Protein AF-A0A6L5NXV2-F1 (afdb_monomer_lite)

Sequence (45 aa):
MRHRISAKICPFVQRETTVFAAANFADRSKYMRLSDKPQWCFALN

Secondary structure (DSSP, 8-state):
-PPPEE-TT-HHHHHHHHHHHHTT----PEE--TTS--GGGGG--

Radius of gyration: 11.4 Å; chains: 1; bounding box: 24×23×29 Å

Foldseek 3Di:
DDEAEEAPPDVVVVVVVVVCVVVVHDHNYDYDDPVDDDPVVVVVD

pLDDT: mean 80.68, std 9.95, range [46.53, 92.06]

Structure (mmCIF, N/CA/C/O backbone):
data_AF-A0A6L5NXV2-F1
#
_entry.id   AF-A0A6L5NXV2-F1
#
loop_
_atom_site.group_PDB
_atom_site.id
_atom_site.type_symbol
_atom_site.label_atom_id
_atom_site.label_alt_id
_atom_site.label_comp_id
_atom_site.label_asym_id
_atom_site.label_entity_id
_atom_site.label_seq_id
_atom_site.pdbx_PDB_ins_code
_atom_site.Cartn_x
_atom_site.Cartn_y
_atom_site.Cartn_z
_atom_site.occupancy
_atom_site.B_iso_or_equiv
_atom_site.auth_seq_id
_atom_site.auth_comp_id
_atom_site.auth_asym_id
_atom_site.auth_atom_id
_atom_site.pdbx_PDB_model_num
ATOM 1 N N . MET A 1 1 ? 5.514 -16.020 0.370 1.00 46.53 1 MET A N 1
ATOM 2 C CA . MET A 1 1 ? 4.783 -15.014 -0.441 1.00 46.53 1 MET A CA 1
ATOM 3 C C . MET A 1 1 ? 4.195 -13.976 0.506 1.00 46.53 1 MET A C 1
ATOM 5 O O . MET A 1 1 ? 3.548 -14.382 1.459 1.00 46.53 1 MET A O 1
ATOM 9 N N . ARG A 1 2 ? 4.456 -12.674 0.318 1.00 52.84 2 ARG A N 1
ATOM 10 C CA . ARG A 1 2 ? 3.966 -11.608 1.217 1.00 52.84 2 ARG A CA 1
ATOM 11 C C . ARG A 1 2 ? 2.750 -10.923 0.585 1.00 52.84 2 ARG A C 1
ATOM 13 O O . ARG A 1 2 ? 2.862 -10.375 -0.505 1.00 52.84 2 ARG A O 1
ATOM 20 N N . HIS A 1 3 ? 1.594 -10.988 1.242 1.00 57.09 3 HIS A N 1
ATOM 21 C CA . HIS A 1 3 ? 0.408 -10.214 0.868 1.00 57.09 3 HIS A CA 1
ATOM 22 C C . HIS A 1 3 ? 0.450 -8.876 1.610 1.00 57.09 3 HIS A C 1
ATOM 24 O O . HIS A 1 3 ? 0.504 -8.874 2.837 1.00 57.09 3 HIS A O 1
ATOM 30 N N . ARG A 1 4 ? 0.440 -7.749 0.887 1.00 66.44 4 ARG A N 1
ATOM 31 C CA . ARG A 1 4 ? 0.390 -6.411 1.499 1.00 66.44 4 ARG A CA 1
ATOM 32 C C . ARG A 1 4 ? -1.059 -6.010 1.726 1.00 66.44 4 ARG A C 1
ATOM 34 O O . ARG A 1 4 ? -1.883 -6.208 0.838 1.00 66.44 4 ARG A O 1
ATOM 41 N N . ILE A 1 5 ? -1.360 -5.430 2.882 1.00 72.12 5 ILE A N 1
ATOM 42 C CA . ILE A 1 5 ? -2.697 -4.938 3.219 1.00 72.12 5 ILE A CA 1
ATOM 43 C C . ILE A 1 5 ? -2.581 -3.438 3.419 1.00 72.12 5 ILE A C 1
ATOM 45 O O . ILE A 1 5 ? -1.841 -2.981 4.285 1.00 72.12 5 ILE A O 1
ATOM 49 N N . SER A 1 6 ? -3.246 -2.656 2.572 1.00 77.69 6 SER A N 1
ATOM 50 C CA . SER A 1 6 ? -3.188 -1.201 2.694 1.00 77.69 6 SER A CA 1
ATOM 51 C C . SER A 1 6 ? -4.347 -0.495 1.997 1.00 77.69 6 SER A C 1
ATOM 53 O O . SER A 1 6 ? -5.302 -1.142 1.597 1.00 77.69 6 SER A O 1
ATOM 55 N N . ALA A 1 7 ? -4.309 0.827 1.845 1.00 81.94 7 ALA A N 1
ATOM 56 C CA . ALA A 1 7 ? -5.369 1.591 1.184 1.00 81.94 7 ALA A CA 1
ATOM 57 C C . ALA A 1 7 ? -4.868 2.243 -0.111 1.00 81.94 7 ALA A C 1
ATOM 59 O O . ALA A 1 7 ? -3.774 2.798 -0.133 1.00 81.94 7 ALA A O 1
ATOM 60 N N . LYS A 1 8 ? -5.684 2.239 -1.177 1.00 79.25 8 LYS A N 1
ATOM 61 C CA . LYS A 1 8 ? -5.316 2.846 -2.478 1.00 79.25 8 LYS A CA 1
ATOM 62 C C . LYS A 1 8 ? -5.001 4.346 -2.389 1.00 79.25 8 LYS A C 1
ATOM 64 O O . LYS A 1 8 ? -4.176 4.846 -3.143 1.00 79.25 8 LYS A O 1
ATOM 69 N N . ILE A 1 9 ? -5.659 5.051 -1.467 1.00 84.81 9 ILE A N 1
ATOM 70 C CA . ILE A 1 9 ? -5.472 6.492 -1.244 1.00 84.81 9 ILE A CA 1
ATOM 71 C C . ILE A 1 9 ? -4.166 6.822 -0.505 1.00 84.81 9 ILE A C 1
ATOM 73 O O . ILE A 1 9 ? -3.759 7.976 -0.456 1.00 84.81 9 ILE A O 1
ATOM 77 N N . CYS A 1 10 ? -3.501 5.831 0.091 1.00 84.75 10 CYS A N 1
ATOM 78 C CA . CYS A 1 10 ? -2.314 6.075 0.897 1.00 84.75 10 CYS A CA 1
ATOM 79 C C . CYS A 1 10 ? -1.115 6.457 0.002 1.00 84.75 10 CYS A C 1
ATOM 81 O O . CYS A 1 10 ? -0.712 5.653 -0.843 1.00 84.75 10 CYS A O 1
ATOM 83 N N . PRO A 1 11 ? -0.483 7.629 0.195 1.00 88.81 11 PRO A N 1
ATOM 84 C CA . PRO A 1 11 ? 0.634 8.058 -0.650 1.00 88.81 11 PRO A CA 1
ATOM 85 C C . PRO A 1 11 ? 1.877 7.162 -0.493 1.00 88.81 11 PRO A C 1
ATOM 87 O O . PRO A 1 11 ? 2.651 6.997 -1.434 1.00 88.81 11 PRO A O 1
ATOM 90 N N . PHE A 1 12 ? 2.054 6.519 0.666 1.00 87.88 12 PHE A N 1
ATOM 91 C CA . PHE A 1 12 ? 3.145 5.564 0.900 1.00 87.88 12 PHE A CA 1
ATOM 92 C C . PHE A 1 12 ? 2.981 4.289 0.056 1.00 87.88 12 PHE A C 1
ATOM 94 O O . PHE A 1 12 ? 3.927 3.819 -0.569 1.00 87.88 12 PHE A O 1
ATOM 101 N N . VAL A 1 13 ? 1.747 3.787 -0.043 1.00 87.00 13 VAL A N 1
ATOM 102 C CA . VAL A 1 13 ? 1.369 2.631 -0.876 1.00 87.00 13 VAL A CA 1
ATOM 103 C C . VAL A 1 13 ? 1.606 2.920 -2.346 1.00 87.00 13 VAL A C 1
ATOM 105 O O . VAL A 1 13 ? 2.097 2.050 -3.060 1.00 87.00 13 VAL A O 1
ATOM 108 N N . GLN A 1 14 ? 1.268 4.132 -2.789 1.00 87.75 14 GLN A N 1
ATOM 109 C CA . GLN A 1 14 ? 1.463 4.563 -4.171 1.00 87.75 14 GLN A CA 1
ATOM 110 C C . GLN A 1 14 ? 2.947 4.575 -4.541 1.00 87.75 14 GLN A C 1
ATOM 112 O O . GLN A 1 14 ? 3.312 4.006 -5.564 1.00 87.75 14 GLN A O 1
ATOM 117 N N . ARG A 1 15 ? 3.808 5.134 -3.679 1.00 89.75 15 ARG A N 1
ATOM 118 C CA . ARG A 1 15 ? 5.267 5.114 -3.877 1.00 89.75 15 ARG A CA 1
ATOM 119 C C . ARG A 1 15 ? 5.802 3.697 -4.047 1.00 89.75 15 ARG A C 1
ATOM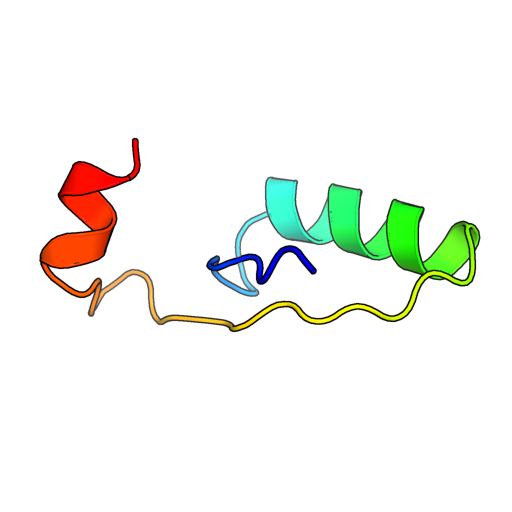 121 O O . ARG A 1 15 ? 6.517 3.426 -5.007 1.00 89.75 15 ARG A O 1
ATOM 128 N N . GLU A 1 16 ? 5.432 2.792 -3.149 1.00 87.88 16 GLU A N 1
ATOM 129 C CA . GLU A 1 16 ? 5.870 1.401 -3.237 1.00 87.88 16 GLU A CA 1
ATOM 130 C C . GLU A 1 16 ? 5.322 0.702 -4.485 1.00 87.88 16 GLU A C 1
ATOM 132 O O . GLU A 1 16 ? 6.075 0.028 -5.179 1.00 87.88 16 GLU A O 1
ATOM 137 N N . THR A 1 17 ? 4.038 0.871 -4.811 1.00 86.94 17 THR A N 1
ATOM 138 C CA . THR A 1 17 ? 3.443 0.259 -6.011 1.00 86.94 17 THR A CA 1
ATOM 139 C C . THR A 1 17 ? 4.146 0.737 -7.286 1.00 86.94 17 THR A C 1
ATOM 141 O O . THR A 1 17 ? 4.410 -0.084 -8.161 1.00 86.94 17 THR A O 1
ATOM 144 N N . THR A 1 18 ? 4.548 2.009 -7.373 1.00 88.81 18 THR A N 1
ATOM 145 C CA . THR A 1 18 ? 5.356 2.516 -8.495 1.00 88.81 18 THR A CA 1
ATOM 146 C C . THR A 1 18 ? 6.715 1.821 -8.589 1.00 88.81 18 THR A C 1
ATOM 148 O O . THR A 1 18 ? 7.130 1.436 -9.680 1.00 88.81 18 THR A O 1
ATOM 151 N N . VAL A 1 19 ? 7.400 1.610 -7.460 1.00 90.25 19 VAL A N 1
ATOM 152 C CA . VAL A 1 19 ? 8.691 0.898 -7.432 1.00 90.25 19 VAL A CA 1
ATOM 153 C C . VAL A 1 19 ? 8.526 -0.567 -7.841 1.00 90.25 19 VAL A C 1
ATOM 155 O O . VAL A 1 19 ? 9.306 -1.074 -8.641 1.00 90.25 19 VAL A O 1
ATOM 158 N N . PHE A 1 20 ? 7.495 -1.247 -7.334 1.00 88.62 20 PHE A N 1
ATOM 159 C CA . PHE A 1 20 ? 7.216 -2.644 -7.675 1.00 88.62 20 PHE A CA 1
ATOM 160 C C . PHE A 1 20 ? 6.865 -2.806 -9.156 1.00 88.62 20 PHE A C 1
ATOM 162 O O . PHE A 1 20 ? 7.360 -3.734 -9.796 1.00 88.62 20 PHE A O 1
ATOM 169 N N . ALA A 1 21 ? 6.076 -1.879 -9.707 1.00 87.25 21 ALA A N 1
ATOM 170 C CA . ALA A 1 21 ? 5.763 -1.839 -11.129 1.00 87.25 21 ALA A CA 1
ATOM 171 C C . ALA A 1 21 ? 7.028 -1.631 -11.978 1.00 87.25 21 ALA A C 1
ATOM 173 O O . ALA A 1 21 ? 7.240 -2.368 -12.937 1.00 87.25 21 ALA A O 1
ATOM 174 N N . ALA A 1 22 ? 7.906 -0.697 -11.593 1.00 92.00 22 ALA A N 1
ATOM 175 C CA . ALA A 1 22 ? 9.176 -0.460 -12.284 1.00 92.00 22 ALA A CA 1
ATOM 176 C C . ALA A 1 22 ? 10.127 -1.671 -12.226 1.00 92.00 22 ALA A C 1
ATOM 178 O O . ALA A 1 22 ? 10.881 -1.917 -13.164 1.00 92.00 22 ALA A O 1
ATOM 179 N N . ALA A 1 23 ? 10.073 -2.446 -11.143 1.00 92.06 23 ALA A N 1
ATOM 180 C CA . ALA A 1 23 ? 10.867 -3.657 -10.957 1.00 92.06 23 ALA A CA 1
ATOM 181 C C . ALA A 1 23 ? 10.244 -4.919 -11.590 1.00 92.06 23 ALA A C 1
ATOM 183 O O . ALA A 1 23 ? 10.768 -6.014 -11.392 1.00 92.06 23 ALA A O 1
ATOM 184 N N . ASN A 1 24 ? 9.130 -4.799 -12.329 1.00 88.31 24 ASN A N 1
ATOM 185 C CA . ASN A 1 24 ? 8.361 -5.926 -12.875 1.00 88.31 24 ASN A CA 1
ATOM 186 C C . ASN A 1 24 ? 7.952 -6.974 -11.818 1.00 88.31 24 ASN A C 1
ATOM 188 O O . ASN A 1 24 ? 7.774 -8.156 -12.125 1.00 88.31 24 ASN A O 1
ATOM 192 N N . PHE A 1 25 ? 7.771 -6.559 -10.561 1.00 88.25 25 PHE A N 1
ATOM 193 C CA . PHE A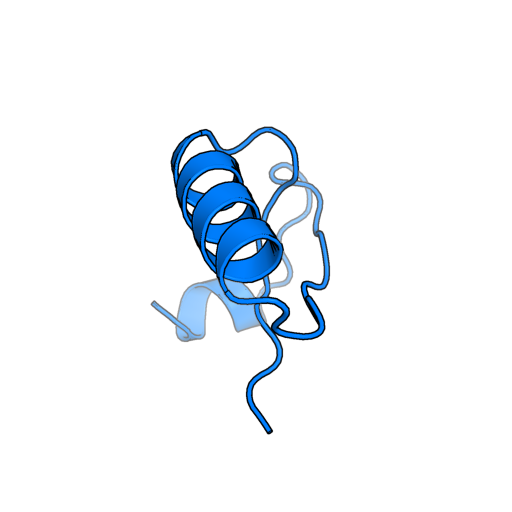 1 25 ? 7.235 -7.438 -9.529 1.00 88.25 25 PHE A CA 1
ATOM 194 C C . PHE A 1 25 ? 5.712 -7.479 -9.600 1.00 88.25 25 PHE A C 1
ATOM 196 O O . PHE A 1 25 ? 5.042 -6.449 -9.639 1.00 88.25 25 PHE A O 1
ATOM 203 N N . ALA A 1 26 ? 5.152 -8.690 -9.555 1.00 81.00 26 ALA A N 1
ATOM 204 C CA . ALA A 1 26 ? 3.711 -8.878 -9.478 1.00 81.00 26 ALA A CA 1
ATOM 205 C C . ALA A 1 26 ? 3.169 -8.277 -8.170 1.00 81.00 26 ALA A C 1
ATOM 207 O O . ALA A 1 26 ? 3.385 -8.830 -7.086 1.00 81.00 26 ALA A O 1
ATOM 208 N N . ASP A 1 27 ? 2.449 -7.158 -8.274 1.00 79.25 27 ASP A N 1
ATOM 209 C CA . ASP A 1 27 ? 1.785 -6.540 -7.131 1.00 79.25 27 ASP A CA 1
ATOM 210 C C . ASP A 1 27 ? 0.637 -7.446 -6.655 1.00 79.25 27 ASP A C 1
ATOM 212 O O . ASP A 1 27 ? -0.337 -7.694 -7.365 1.00 79.25 27 ASP A O 1
ATOM 216 N N . ARG A 1 28 ? 0.768 -7.973 -5.434 1.00 79.25 28 ARG A N 1
ATOM 217 C CA . ARG A 1 28 ? -0.261 -8.783 -4.759 1.00 79.25 28 ARG A CA 1
ATOM 218 C C . ARG A 1 28 ? -0.918 -8.026 -3.602 1.00 79.25 28 ARG A C 1
ATOM 220 O O . ARG A 1 28 ? -1.355 -8.649 -2.626 1.00 79.25 28 ARG A O 1
ATOM 227 N N . SER A 1 29 ? -0.954 -6.696 -3.688 1.00 80.00 29 SER A N 1
ATOM 228 C CA . SER A 1 29 ? -1.605 -5.825 -2.711 1.00 80.00 29 SER A CA 1
ATOM 229 C C . SER A 1 29 ? -3.098 -6.126 -2.605 1.00 80.00 29 SER A C 1
ATOM 231 O O . SER A 1 29 ? -3.839 -6.109 -3.587 1.00 80.00 29 SER A O 1
ATOM 233 N N . LYS A 1 30 ? -3.555 -6.350 -1.376 1.00 82.31 30 LYS A N 1
ATOM 234 C CA . LYS A 1 30 ? -4.965 -6.323 -1.003 1.00 82.31 30 LYS A CA 1
ATOM 235 C C . LYS A 1 30 ? -5.277 -4.945 -0.440 1.00 82.31 30 LYS A C 1
ATOM 237 O O . LYS A 1 30 ? -4.604 -4.469 0.476 1.00 82.31 30 LYS A O 1
ATOM 242 N N . TYR A 1 31 ? -6.297 -4.301 -0.994 1.00 83.62 31 TYR A N 1
ATOM 243 C CA . TYR A 1 31 ? -6.712 -2.986 -0.533 1.00 83.62 31 TYR A CA 1
ATOM 244 C C . TYR A 1 31 ? -7.884 -3.089 0.443 1.00 83.62 31 TYR A C 1
ATOM 246 O O . TYR A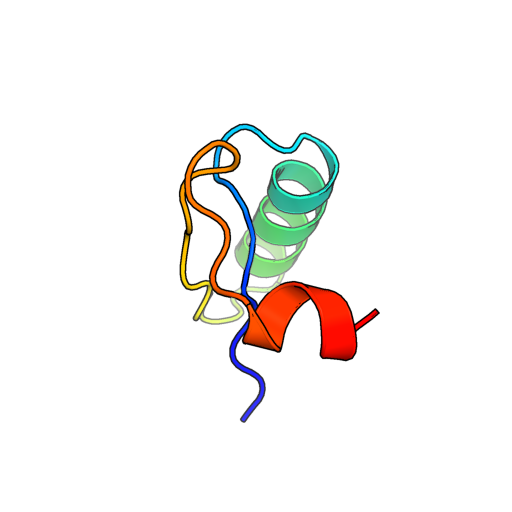 1 31 ? -8.848 -3.800 0.173 1.00 83.62 31 TYR A O 1
ATOM 254 N N . MET A 1 32 ? -7.813 -2.354 1.549 1.00 83.25 32 MET A N 1
ATOM 255 C CA . MET A 1 32 ? -8.883 -2.197 2.533 1.00 83.25 32 MET A CA 1
ATOM 256 C C . MET A 1 32 ? -9.340 -0.737 2.610 1.00 83.25 32 MET A C 1
ATOM 258 O O . MET A 1 32 ? -8.600 0.188 2.253 1.00 83.25 32 MET A O 1
ATOM 262 N N . ARG A 1 33 ? -10.568 -0.523 3.087 1.00 82.56 33 ARG A N 1
ATOM 263 C CA . ARG A 1 33 ? -11.083 0.819 3.379 1.00 82.56 33 ARG A CA 1
ATOM 264 C C . ARG A 1 33 ? -10.503 1.292 4.711 1.00 82.56 33 ARG A C 1
ATOM 266 O O . ARG A 1 33 ? -10.490 0.549 5.681 1.00 82.56 33 ARG A O 1
ATOM 273 N N . LEU A 1 34 ? -10.037 2.539 4.776 1.00 79.94 34 LEU A N 1
ATOM 274 C CA . LEU A 1 34 ? -9.464 3.092 6.013 1.00 79.94 34 LEU A CA 1
ATOM 275 C C . LEU A 1 34 ? -10.505 3.304 7.118 1.00 79.94 34 LEU A C 1
ATOM 277 O O . LEU A 1 34 ? -10.140 3.285 8.288 1.00 79.94 34 LEU A O 1
ATOM 281 N N . SER A 1 35 ? -11.765 3.514 6.736 1.00 82.44 35 SER A N 1
ATOM 282 C CA . SER A 1 35 ? -12.902 3.666 7.646 1.00 82.44 35 SER A CA 1
ATOM 283 C C . SER A 1 35 ? -13.388 2.341 8.235 1.00 82.44 35 SER A C 1
ATOM 285 O O . SER A 1 35 ? -14.101 2.348 9.225 1.00 82.44 35 SER A O 1
ATOM 287 N N . ASP A 1 36 ? -13.031 1.221 7.607 1.00 83.12 36 ASP A N 1
ATOM 288 C CA . ASP A 1 36 ?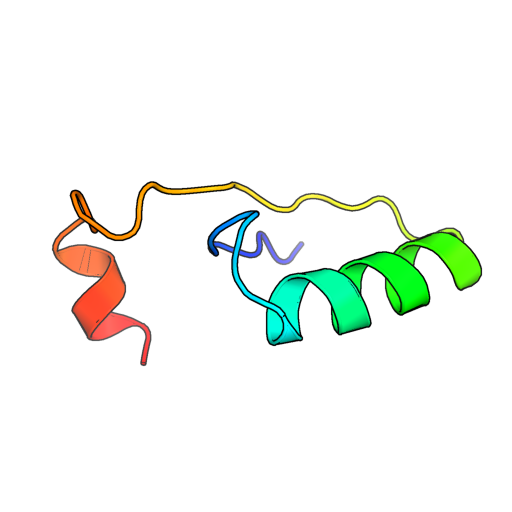 -13.496 -0.124 7.950 1.00 83.12 36 ASP A CA 1
ATOM 289 C C . ASP A 1 36 ? -12.281 -1.052 8.012 1.00 83.12 36 ASP A C 1
ATOM 291 O O . ASP A 1 36 ? -12.051 -1.916 7.161 1.00 83.12 36 ASP A O 1
ATOM 295 N N . LYS A 1 37 ? -11.402 -0.750 8.972 1.00 81.69 37 LYS A N 1
ATOM 296 C CA . LYS A 1 37 ? -10.199 -1.542 9.213 1.00 81.69 37 LYS A CA 1
ATOM 297 C C . LYS A 1 37 ? -10.585 -2.769 10.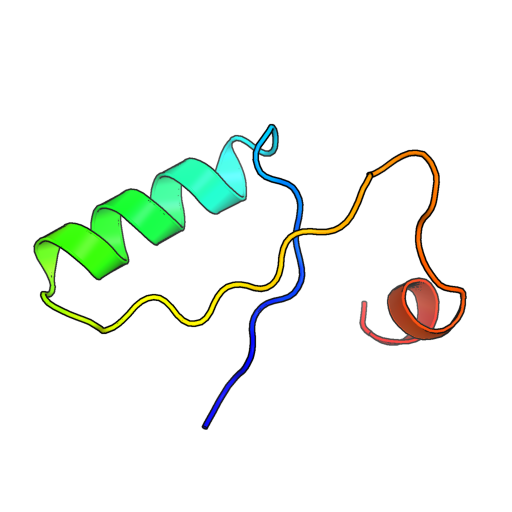035 1.00 81.69 37 LYS A C 1
ATOM 299 O O . LYS A 1 37 ? -11.111 -2.604 11.135 1.00 81.69 37 LYS A O 1
ATOM 304 N N . PRO A 1 38 ? -10.269 -3.985 9.565 1.00 82.00 38 PRO A N 1
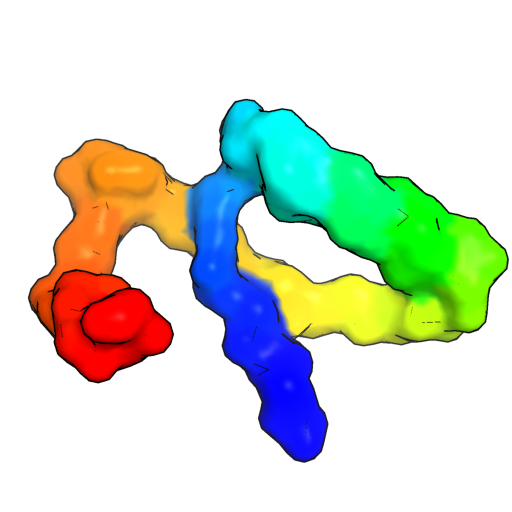ATOM 305 C CA . PRO A 1 38 ? -10.484 -5.187 10.355 1.00 82.00 38 PRO A CA 1
ATOM 306 C C . PRO A 1 38 ? -9.706 -5.134 11.672 1.00 82.00 38 PRO A C 1
ATOM 308 O O . PRO A 1 38 ? -8.566 -4.670 11.695 1.00 82.00 38 PRO A O 1
ATOM 311 N N . GLN A 1 39 ? -10.275 -5.690 12.744 1.00 82.81 39 GLN A N 1
ATOM 312 C CA . GLN A 1 39 ? -9.663 -5.668 14.079 1.00 82.81 39 GLN A CA 1
ATOM 313 C C . GLN A 1 39 ? -8.239 -6.254 14.094 1.00 82.81 39 GLN A C 1
ATOM 315 O O . GLN A 1 39 ? -7.344 -5.717 14.742 1.00 82.81 39 GLN A O 1
ATOM 320 N N . TRP A 1 40 ? -7.997 -7.324 13.328 1.00 82.81 40 TRP A N 1
ATOM 321 C CA . TRP A 1 40 ? -6.672 -7.945 13.232 1.00 82.81 40 TRP A CA 1
ATOM 322 C C . TRP A 1 40 ? -5.613 -7.007 12.636 1.00 82.81 40 TRP A C 1
ATOM 324 O O . TRP A 1 40 ? -4.429 -7.189 12.898 1.00 82.81 40 TRP A O 1
ATOM 334 N N . CYS A 1 41 ? -6.005 -5.985 11.866 1.00 80.31 41 CYS A N 1
ATOM 335 C CA . CYS A 1 41 ? -5.065 -5.032 11.281 1.00 80.31 41 CYS A CA 1
ATOM 336 C C . CYS A 1 41 ? -4.379 -4.174 12.351 1.00 80.31 41 CYS A C 1
ATOM 338 O O . CYS A 1 41 ? -3.248 -3.741 12.147 1.00 80.31 41 CYS A O 1
ATOM 340 N N . PHE A 1 42 ? -5.035 -3.944 13.489 1.00 79.31 42 PHE A N 1
ATOM 341 C CA . PHE A 1 42 ? -4.444 -3.207 14.605 1.00 79.31 42 PHE A CA 1
ATOM 342 C C . PHE A 1 42 ? -3.368 -4.014 15.342 1.00 79.31 42 PHE A C 1
ATOM 344 O O . PHE A 1 42 ? -2.538 -3.416 16.010 1.00 79.31 42 PHE A O 1
ATOM 351 N N . ALA A 1 43 ? -3.355 -5.342 15.194 1.00 79.31 43 ALA A N 1
ATOM 352 C CA . ALA A 1 43 ? -2.358 -6.229 15.797 1.00 79.31 43 ALA A CA 1
ATOM 353 C C . ALA A 1 43 ? -1.137 -6.492 14.893 1.00 79.31 43 ALA A C 1
ATOM 355 O O . ALA A 1 43 ? -0.212 -7.185 15.304 1.00 79.31 43 ALA A O 1
ATOM 356 N N . LEU A 1 44 ? -1.152 -5.999 13.649 1.00 72.50 44 LEU A N 1
ATOM 357 C CA . LEU A 1 44 ? -0.066 -6.180 12.675 1.00 72.50 44 LEU A CA 1
ATOM 358 C C . LEU A 1 44 ? 0.928 -5.012 12.626 1.00 72.50 44 LEU A C 1
ATOM 360 O O . LEU A 1 44 ? 1.876 -5.082 11.844 1.00 72.50 44 LEU A O 1
ATOM 364 N N . ASN A 1 45 ? 0.685 -3.954 13.403 1.00 58.28 45 ASN A N 1
ATOM 365 C CA . ASN A 1 45 ? 1.595 -2.820 13.560 1.00 58.28 45 ASN A CA 1
ATOM 366 C C . ASN A 1 45 ? 2.354 -2.932 14.875 1.00 58.28 45 ASN A C 1
ATOM 368 O O . ASN A 1 45 ? 1.672 -3.079 15.913 1.00 58.28 45 ASN A O 1
#